Protein AF-A0A227J198-F1 (afdb_monomer_lite)

Structure (mmCIF, N/CA/C/O backbone):
data_AF-A0A227J198-F1
#
_entry.id   AF-A0A227J198-F1
#
loop_
_atom_site.group_PDB
_atom_site.id
_atom_site.type_symbol
_atom_site.label_atom_id
_atom_site.label_alt_id
_atom_site.label_comp_id
_atom_site.label_asym_id
_atom_site.label_entity_id
_atom_site.label_seq_id
_atom_site.pdbx_PDB_ins_code
_atom_site.Cartn_x
_atom_site.Cartn_y
_atom_site.Cartn_z
_atom_site.occupancy
_atom_site.B_iso_or_equiv
_atom_site.auth_seq_id
_atom_site.auth_comp_id
_atom_site.auth_asym_id
_atom_site.auth_atom_id
_atom_site.pdbx_PDB_model_num
ATOM 1 N N . GLN A 1 1 ? -6.937 -5.436 -19.821 1.00 68.38 1 GLN A N 1
ATOM 2 C CA . GLN A 1 1 ? -7.306 -4.593 -18.666 1.00 68.38 1 GLN A CA 1
ATOM 3 C C . GLN A 1 1 ? -6.059 -3.842 -18.244 1.00 68.38 1 GLN A C 1
ATOM 5 O O . GLN A 1 1 ? -5.009 -4.468 -18.184 1.00 68.38 1 GLN A O 1
ATOM 10 N N . GLU A 1 2 ? -6.154 -2.540 -18.003 1.00 75.19 2 GLU A N 1
ATOM 11 C CA . GLU A 1 2 ? -5.028 -1.705 -17.572 1.00 75.19 2 GLU A CA 1
ATOM 12 C C . GLU A 1 2 ? -5.301 -1.196 -16.152 1.00 75.19 2 GLU A C 1
ATOM 14 O O . GLU A 1 2 ? -6.453 -0.937 -15.797 1.00 75.19 2 GLU A O 1
ATOM 19 N N . LEU A 1 3 ? -4.255 -1.100 -15.330 1.00 80.12 3 LEU A N 1
ATOM 20 C CA . LEU A 1 3 ? -4.327 -0.653 -13.940 1.00 80.12 3 LEU A CA 1
ATOM 21 C C . LEU A 1 3 ? -3.450 0.590 -13.780 1.00 80.12 3 LEU A C 1
ATOM 23 O O . LEU A 1 3 ? -2.298 0.600 -14.210 1.00 80.12 3 LEU A O 1
ATOM 27 N N . PHE A 1 4 ? -3.981 1.620 -13.127 1.00 82.25 4 PHE A N 1
ATOM 28 C CA . PHE A 1 4 ? -3.232 2.818 -12.768 1.00 82.25 4 PHE A CA 1
ATOM 29 C C . PHE A 1 4 ? -3.189 2.961 -11.247 1.00 82.25 4 PHE A C 1
ATOM 31 O O . PHE A 1 4 ? -4.227 2.902 -10.588 1.00 82.25 4 PHE A O 1
ATOM 38 N N . MET A 1 5 ? -1.996 3.166 -10.686 1.00 76.62 5 MET A N 1
ATOM 39 C CA . MET A 1 5 ? -1.808 3.413 -9.257 1.00 76.62 5 MET A CA 1
ATOM 40 C C . MET A 1 5 ? -0.840 4.573 -9.023 1.00 76.62 5 MET A C 1
ATOM 42 O O . MET A 1 5 ? 0.174 4.717 -9.705 1.00 76.62 5 MET A O 1
ATOM 46 N N . SER A 1 6 ? -1.141 5.393 -8.019 1.00 75.62 6 SER A N 1
ATOM 47 C CA . SER A 1 6 ? -0.322 6.550 -7.657 1.00 75.62 6 SER A CA 1
ATOM 48 C C . SER A 1 6 ? 0.923 6.136 -6.867 1.00 75.62 6 SER A C 1
ATOM 50 O O . SER A 1 6 ? 0.808 5.596 -5.770 1.00 75.62 6 SER A O 1
ATOM 52 N N . MET A 1 7 ? 2.119 6.486 -7.351 1.00 71.69 7 MET A N 1
ATOM 53 C CA . MET A 1 7 ? 3.388 6.214 -6.642 1.00 71.69 7 MET A CA 1
ATOM 54 C C . MET A 1 7 ? 3.509 6.931 -5.286 1.00 71.69 7 MET A C 1
ATOM 56 O O . MET A 1 7 ? 4.196 6.460 -4.385 1.00 71.69 7 MET A O 1
ATOM 60 N N . HIS A 1 8 ? 2.829 8.066 -5.117 1.00 71.31 8 HIS A N 1
ATOM 61 C CA . HIS A 1 8 ? 2.954 8.920 -3.929 1.00 71.31 8 HIS A CA 1
ATOM 62 C C . HIS A 1 8 ? 2.124 8.444 -2.723 1.00 71.31 8 HIS A C 1
ATOM 64 O O . HIS A 1 8 ? 2.094 9.118 -1.698 1.00 71.31 8 HIS A O 1
ATOM 70 N N . TRP A 1 9 ? 1.443 7.297 -2.823 1.00 65.56 9 TRP A N 1
ATOM 71 C CA . TRP A 1 9 ? 0.562 6.782 -1.765 1.00 65.56 9 TRP A CA 1
ATOM 72 C C . TRP A 1 9 ? 1.292 5.905 -0.722 1.00 65.56 9 TRP A C 1
ATOM 74 O O . TRP A 1 9 ? 0.657 5.354 0.170 1.00 65.56 9 TRP A O 1
ATOM 84 N N . ALA A 1 10 ? 2.630 5.855 -0.761 1.00 60.97 10 ALA A N 1
ATOM 85 C CA . ALA A 1 10 ? 3.499 5.114 0.166 1.00 60.97 10 ALA A CA 1
ATOM 86 C C . ALA A 1 10 ? 4.016 5.968 1.351 1.00 60.97 10 ALA A C 1
ATOM 88 O O . ALA A 1 10 ? 5.189 5.912 1.719 1.00 60.97 10 ALA A O 1
ATOM 89 N N . GLY A 1 11 ? 3.172 6.839 1.911 1.00 66.69 11 GLY A N 1
ATOM 90 C CA . GLY A 1 11 ? 3.544 7.683 3.054 1.00 66.69 11 GLY A CA 1
ATOM 91 C C . GLY A 1 11 ? 3.579 6.917 4.384 1.00 66.69 11 GLY A C 1
ATOM 92 O O . GLY A 1 11 ? 3.153 5.768 4.464 1.00 66.69 11 GLY A O 1
ATOM 93 N N . ARG A 1 12 ? 3.985 7.596 5.470 1.00 69.50 12 ARG A N 1
ATOM 94 C CA . ARG A 1 12 ? 4.064 7.064 6.856 1.00 69.50 12 ARG A CA 1
ATOM 95 C C . ARG A 1 12 ? 2.834 6.258 7.315 1.00 69.50 12 ARG A C 1
ATOM 97 O O . ARG A 1 12 ? 2.953 5.434 8.212 1.00 69.50 12 ARG A O 1
ATOM 104 N N . TYR A 1 13 ? 1.666 6.518 6.736 1.00 71.06 13 TYR A N 1
ATOM 105 C CA . TYR A 1 13 ? 0.385 5.967 7.173 1.00 71.06 13 TYR A CA 1
ATOM 106 C C . TYR A 1 13 ? -0.233 4.938 6.215 1.00 71.06 13 TYR A C 1
ATOM 108 O O . TYR A 1 13 ? -1.290 4.398 6.533 1.00 71.06 13 TYR A O 1
ATOM 116 N N . GLY A 1 14 ? 0.400 4.680 5.063 1.00 64.06 14 GLY A N 1
ATOM 117 C CA . GLY A 1 14 ? -0.070 3.722 4.051 1.00 64.06 14 GLY A CA 1
ATOM 118 C C . GLY A 1 14 ? 0.374 2.272 4.291 1.00 64.06 14 GLY A C 1
ATOM 119 O O . GLY A 1 14 ? -0.076 1.370 3.583 1.00 64.06 14 GLY A O 1
ATOM 120 N N . GLY A 1 15 ? 1.249 2.036 5.276 1.00 70.69 15 GLY A N 1
ATOM 121 C CA . GLY A 1 15 ? 1.837 0.719 5.537 1.00 70.69 15 GLY A CA 1
ATOM 122 C C . GLY A 1 15 ? 2.559 0.167 4.303 1.00 70.69 15 GLY A C 1
ATOM 123 O O . GLY A 1 15 ? 3.290 0.893 3.634 1.00 70.69 15 GLY A O 1
ATOM 124 N N . GLU A 1 16 ? 2.287 -1.096 3.971 1.00 66.88 16 GLU A N 1
ATOM 125 C CA . GLU A 1 16 ? 2.822 -1.800 2.792 1.00 66.88 16 GLU A CA 1
ATOM 126 C C . GLU A 1 16 ? 2.111 -1.432 1.470 1.00 66.88 16 GLU A C 1
ATOM 128 O O . GLU A 1 16 ? 2.395 -2.014 0.425 1.00 66.88 16 GLU A O 1
ATOM 133 N N . SER A 1 17 ? 1.186 -0.460 1.471 1.00 66.19 17 SER A N 1
ATOM 134 C CA . SER A 1 17 ? 0.414 -0.045 0.281 1.00 66.19 17 SER A CA 1
ATOM 135 C C . SER A 1 17 ? 1.240 0.842 -0.664 1.00 66.19 17 SER A C 1
ATOM 137 O O . SER A 1 17 ? 0.886 1.981 -0.970 1.00 66.19 17 SER A O 1
ATOM 139 N N . SER A 1 18 ? 2.386 0.327 -1.098 1.00 69.69 18 SER A N 1
ATOM 140 C CA . SER A 1 18 ? 3.424 1.035 -1.836 1.00 69.69 18 SER A CA 1
ATOM 141 C C . SER A 1 18 ? 3.551 0.474 -3.249 1.00 69.69 18 SER A C 1
ATOM 143 O O . SER A 1 18 ? 4.026 -0.641 -3.444 1.00 69.69 18 SER A O 1
ATOM 145 N N . VAL A 1 19 ? 3.190 1.269 -4.263 1.00 73.00 19 VAL A N 1
ATOM 146 C CA . VAL A 1 19 ? 3.405 0.892 -5.677 1.00 73.00 19 VAL A CA 1
ATOM 147 C C . VAL A 1 19 ? 4.890 0.639 -5.951 1.00 73.00 19 VAL A C 1
ATOM 149 O O . VAL A 1 19 ? 5.242 -0.268 -6.696 1.00 73.00 19 VAL A O 1
ATOM 152 N N . ASN A 1 20 ? 5.779 1.376 -5.282 1.00 68.88 20 ASN A N 1
ATOM 153 C CA . ASN A 1 20 ? 7.224 1.203 -5.423 1.00 68.88 20 ASN A CA 1
ATOM 154 C C . ASN A 1 20 ? 7.721 -0.177 -4.960 1.00 68.88 20 ASN A C 1
ATOM 156 O O . ASN A 1 20 ? 8.813 -0.567 -5.357 1.00 68.88 20 ASN A O 1
ATOM 160 N N . ALA A 1 21 ? 6.949 -0.921 -4.157 1.00 66.25 21 ALA A N 1
ATOM 161 C CA . ALA A 1 21 ? 7.313 -2.277 -3.748 1.00 66.25 21 ALA A CA 1
ATOM 162 C C . ALA A 1 21 ? 7.201 -3.302 -4.892 1.00 66.25 21 ALA A C 1
ATOM 164 O O . ALA A 1 21 ? 7.866 -4.333 -4.849 1.00 66.25 21 ALA A O 1
ATOM 165 N N . ILE A 1 22 ? 6.373 -3.027 -5.907 1.00 69.94 22 ILE A N 1
ATOM 166 C CA . ILE A 1 22 ? 6.067 -3.973 -6.994 1.00 69.94 22 ILE A CA 1
ATOM 167 C C . ILE A 1 22 ? 6.581 -3.525 -8.368 1.00 69.94 22 ILE A C 1
ATOM 169 O O . ILE A 1 22 ? 6.523 -4.294 -9.326 1.00 69.94 22 ILE A O 1
ATOM 173 N N . VAL A 1 23 ? 7.067 -2.287 -8.498 1.00 74.88 23 VAL A N 1
ATOM 174 C CA . VAL A 1 23 ? 7.585 -1.769 -9.771 1.00 74.88 23 VAL A CA 1
ATOM 175 C C . VAL A 1 23 ? 9.002 -2.281 -10.021 1.00 74.88 23 VAL A C 1
ATOM 177 O O . VAL A 1 23 ? 9.858 -2.256 -9.137 1.00 74.88 23 VAL A O 1
ATOM 180 N N . ASN A 1 24 ? 9.257 -2.727 -11.253 1.00 72.50 24 ASN A N 1
ATOM 181 C CA . ASN A 1 24 ? 10.558 -3.245 -11.653 1.00 72.50 24 ASN A CA 1
ATOM 182 C C . ASN A 1 24 ? 11.649 -2.165 -11.524 1.00 72.50 24 ASN A C 1
ATOM 184 O O . ASN A 1 24 ? 11.516 -1.055 -12.042 1.00 72.50 24 ASN A O 1
ATOM 188 N N . SER A 1 25 ? 12.758 -2.512 -10.869 1.00 72.19 25 SER A N 1
ATOM 189 C CA . SER A 1 25 ? 13.922 -1.637 -10.704 1.00 72.19 25 SER A CA 1
ATOM 190 C C . SER A 1 25 ? 14.855 -1.617 -11.921 1.00 72.19 25 SER A C 1
ATOM 192 O O . SER A 1 25 ? 15.883 -0.936 -11.880 1.00 72.19 25 SER A O 1
ATOM 194 N N . ALA A 1 26 ? 14.514 -2.336 -12.998 1.00 78.38 26 ALA A N 1
ATOM 195 C CA . ALA A 1 26 ? 15.248 -2.321 -14.256 1.00 78.38 26 ALA A CA 1
ATOM 196 C C . ALA A 1 26 ? 15.420 -0.886 -14.767 1.00 78.38 26 ALA A C 1
ATOM 198 O O . ALA A 1 26 ? 14.464 -0.110 -14.857 1.00 78.38 26 ALA A O 1
ATOM 199 N N . LYS A 1 27 ? 16.668 -0.545 -15.088 1.00 79.38 27 LYS A N 1
ATOM 200 C CA . LYS A 1 27 ? 17.061 0.770 -15.587 1.00 79.38 27 LYS A CA 1
ATOM 201 C C . LYS A 1 27 ? 17.395 0.670 -17.062 1.00 79.38 27 LYS A C 1
ATOM 203 O O . LYS A 1 27 ? 18.017 -0.301 -17.488 1.00 79.38 27 LYS A O 1
ATOM 208 N N . ASP A 1 28 ? 17.016 1.690 -17.815 1.00 80.38 28 ASP A N 1
ATOM 209 C CA . ASP A 1 28 ? 17.501 1.866 -19.178 1.00 80.38 28 ASP A CA 1
ATOM 210 C C . ASP A 1 28 ? 19.039 1.995 -19.161 1.00 80.38 28 ASP A C 1
ATOM 212 O O . ASP A 1 28 ? 19.555 2.872 -18.462 1.00 80.38 28 ASP A O 1
ATOM 216 N N . PRO A 1 29 ? 19.791 1.150 -19.891 1.00 79.94 29 PRO A N 1
ATOM 217 C CA . PRO A 1 29 ? 21.252 1.196 -19.903 1.00 79.94 29 PRO A CA 1
ATOM 218 C C . PRO A 1 29 ? 21.826 2.487 -20.502 1.00 79.94 29 PRO A C 1
ATOM 220 O O . PRO A 1 29 ? 22.999 2.773 -20.274 1.00 79.94 29 PRO A O 1
ATOM 223 N N . ILE A 1 30 ? 21.033 3.265 -21.249 1.00 85.00 30 ILE A N 1
ATOM 224 C CA . ILE A 1 30 ? 21.486 4.526 -21.851 1.00 85.00 30 ILE A CA 1
ATOM 225 C C . ILE A 1 30 ? 21.235 5.705 -20.903 1.00 85.00 30 ILE A C 1
ATOM 227 O O . ILE A 1 30 ? 22.157 6.459 -20.600 1.00 85.00 30 ILE A O 1
ATOM 231 N N . SER A 1 31 ? 20.003 5.881 -20.417 1.00 85.69 31 SER A N 1
ATOM 232 C CA . SER A 1 31 ? 19.636 7.036 -19.580 1.00 85.69 31 SER A CA 1
ATOM 233 C C . SER A 1 31 ? 19.714 6.792 -18.069 1.00 85.69 31 SER A C 1
ATOM 235 O O . SER A 1 31 ? 19.650 7.744 -17.291 1.00 85.69 31 SER A O 1
ATOM 237 N N . GLY A 1 32 ? 19.793 5.534 -17.628 1.00 81.69 32 GLY A N 1
ATOM 238 C CA . GLY A 1 32 ? 19.729 5.141 -16.218 1.00 81.69 32 GLY A CA 1
ATOM 239 C C . GLY A 1 32 ? 18.341 5.288 -15.582 1.00 81.69 32 GLY A C 1
ATOM 240 O O . GLY A 1 32 ? 18.193 5.032 -14.382 1.00 81.69 32 GLY A O 1
ATOM 241 N N . GLN A 1 33 ? 17.326 5.698 -16.349 1.00 80.69 33 GLN A N 1
ATOM 242 C CA . GLN A 1 33 ? 15.978 5.902 -15.830 1.00 80.69 33 GLN A CA 1
ATOM 243 C C . GLN A 1 33 ? 15.303 4.561 -15.509 1.00 80.69 33 GLN A C 1
ATOM 245 O O . GLN A 1 33 ? 15.409 3.622 -16.303 1.00 80.69 33 GLN A O 1
ATOM 250 N N . PRO A 1 34 ? 14.593 4.444 -14.375 1.00 74.75 34 PRO A N 1
ATOM 251 C CA . PRO A 1 34 ? 13.873 3.222 -14.031 1.00 74.75 34 PRO A CA 1
ATOM 252 C C . PRO A 1 34 ? 12.614 3.036 -14.884 1.00 74.75 34 PRO A C 1
ATOM 254 O O . PRO A 1 34 ? 11.977 4.007 -15.303 1.00 74.75 34 PRO A O 1
ATOM 257 N N . ALA A 1 35 ? 12.203 1.784 -15.074 1.00 75.19 35 ALA A N 1
ATOM 258 C CA . ALA A 1 35 ? 11.004 1.401 -15.819 1.00 75.19 35 ALA A CA 1
ATOM 259 C C . ALA A 1 35 ? 9.685 1.671 -15.050 1.00 75.19 35 ALA A C 1
ATOM 261 O O . ALA A 1 35 ? 8.853 0.785 -14.875 1.00 75.19 35 ALA A O 1
ATOM 262 N N . PHE A 1 36 ? 9.460 2.909 -14.596 1.00 69.81 36 PHE A N 1
ATOM 263 C CA . PHE A 1 36 ? 8.324 3.255 -13.727 1.00 69.81 36 PHE A CA 1
ATOM 264 C C . PHE A 1 36 ? 6.954 3.309 -14.420 1.00 69.81 36 PHE A C 1
ATOM 266 O O . PHE A 1 36 ? 5.926 3.271 -13.751 1.00 69.81 36 PHE A O 1
ATOM 273 N N . LYS A 1 37 ? 6.913 3.446 -15.750 1.00 79.31 37 LYS A N 1
ATOM 274 C CA . LYS A 1 37 ? 5.662 3.724 -16.481 1.00 79.31 37 LYS A CA 1
ATOM 275 C C . LYS A 1 37 ? 4.813 2.484 -16.755 1.00 79.31 37 LYS A C 1
AT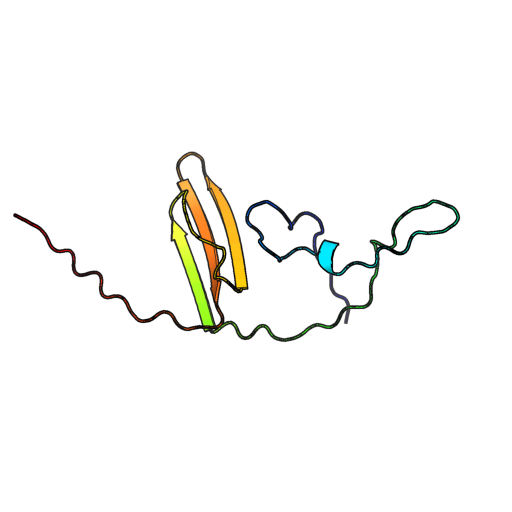OM 277 O O . LYS A 1 37 ? 3.624 2.620 -17.019 1.00 79.31 37 LYS A O 1
ATOM 282 N N . SER A 1 38 ? 5.410 1.297 -16.709 1.00 77.94 38 SER A N 1
ATOM 283 C CA . SER A 1 38 ? 4.714 0.041 -16.974 1.00 77.94 38 SER A CA 1
ATOM 284 C C . SER A 1 38 ? 5.445 -1.114 -16.307 1.00 77.94 38 SER A C 1
ATOM 286 O O . SER A 1 38 ? 6.658 -1.255 -16.448 1.00 77.94 38 SER A O 1
ATOM 288 N N . SER A 1 39 ? 4.707 -1.967 -15.613 1.00 81.56 39 SER A N 1
ATOM 289 C CA . SER A 1 39 ? 5.200 -3.238 -15.087 1.00 81.56 39 SER A CA 1
ATOM 290 C C . SER A 1 39 ? 4.079 -4.263 -15.186 1.00 81.56 39 SER A C 1
ATOM 292 O O . SER A 1 39 ? 2.905 -3.909 -15.062 1.00 81.56 39 SER A O 1
ATOM 294 N N . TYR A 1 40 ? 4.433 -5.523 -15.434 1.00 85.12 40 TYR A N 1
ATOM 295 C CA . TYR A 1 40 ? 3.470 -6.613 -15.330 1.00 85.12 40 TYR A CA 1
ATOM 296 C C . TYR A 1 40 ? 3.087 -6.788 -13.863 1.00 85.12 40 TYR A C 1
ATOM 298 O O . TYR A 1 40 ? 3.958 -6.852 -12.998 1.00 85.12 40 TYR A O 1
ATOM 306 N N . VAL A 1 41 ? 1.786 -6.847 -13.599 1.00 83.38 41 VAL A N 1
ATOM 307 C CA . VAL A 1 41 ? 1.226 -7.021 -12.260 1.00 83.38 41 VAL A CA 1
ATOM 308 C C . VAL A 1 41 ? 0.119 -8.063 -12.307 1.00 83.38 41 VAL A C 1
ATOM 310 O O . VAL A 1 41 ? -0.584 -8.191 -13.311 1.00 83.38 41 VAL A O 1
ATOM 313 N N . GLU A 1 42 ? -0.039 -8.792 -11.211 1.00 86.62 42 GLU A N 1
ATOM 314 C CA . GLU A 1 42 ? -1.174 -9.676 -10.981 1.00 86.62 42 GLU A CA 1
ATOM 315 C C . GLU A 1 42 ? -2.130 -8.999 -9.995 1.00 86.62 42 GLU A C 1
ATOM 317 O O . GLU A 1 42 ? -1.695 -8.389 -9.017 1.00 86.62 42 GLU A O 1
ATOM 322 N N . VAL A 1 43 ? -3.432 -9.082 -10.263 1.00 86.50 43 VAL A N 1
ATOM 323 C CA . VAL A 1 43 ? -4.473 -8.544 -9.383 1.00 86.50 43 VAL A CA 1
ATOM 324 C C . VAL A 1 43 ? -5.219 -9.714 -8.765 1.00 86.50 43 VAL A C 1
ATOM 326 O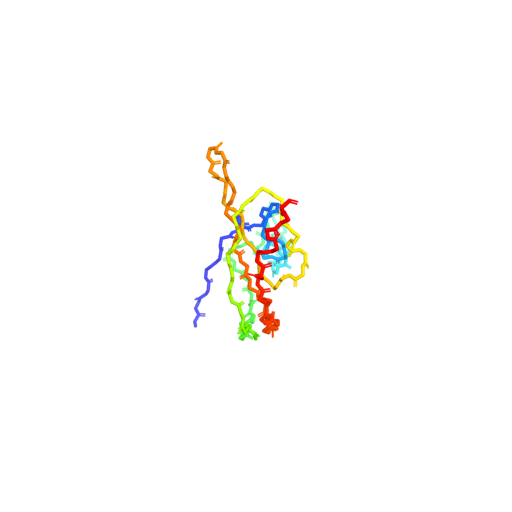 O . VAL A 1 43 ? -5.714 -10.580 -9.484 1.00 86.50 43 VAL A O 1
ATOM 329 N N . GLN A 1 44 ? -5.308 -9.720 -7.439 1.00 88.38 44 GLN A N 1
ATOM 330 C CA . GLN A 1 44 ? -6.033 -10.726 -6.670 1.00 88.38 44 GLN A CA 1
ATOM 331 C C . GLN A 1 44 ? -7.002 -10.046 -5.704 1.00 88.38 44 GLN A C 1
ATOM 333 O O . GLN A 1 44 ? -6.746 -8.937 -5.224 1.00 88.38 44 GLN A O 1
ATOM 338 N N . ASP A 1 45 ? -8.100 -10.730 -5.391 1.00 88.06 45 ASP A N 1
ATOM 339 C CA . ASP A 1 45 ? -9.066 -10.247 -4.412 1.00 88.06 45 ASP A CA 1
ATOM 340 C C . ASP A 1 45 ? -8.453 -10.237 -3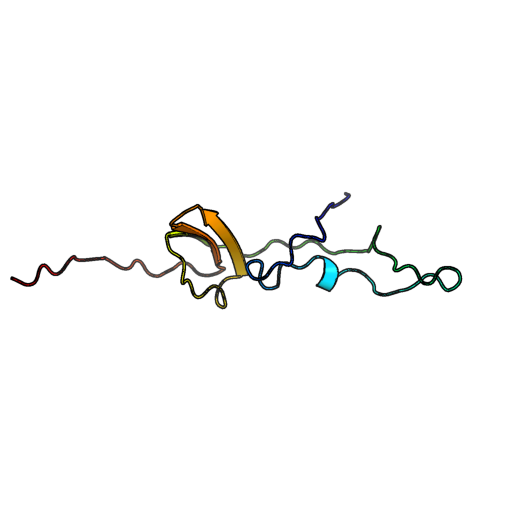.006 1.00 88.06 45 ASP A C 1
ATOM 342 O O . ASP A 1 45 ? -7.998 -11.259 -2.486 1.00 88.06 45 ASP A O 1
ATOM 346 N N . ALA A 1 46 ? -8.494 -9.082 -2.342 1.00 85.31 46 ALA A N 1
ATOM 347 C CA . ALA A 1 46 ? -8.155 -8.995 -0.930 1.00 85.31 46 ALA A CA 1
ATOM 348 C C . ALA A 1 46 ? -9.316 -9.551 -0.089 1.00 85.31 46 ALA A C 1
ATOM 350 O O . ALA A 1 46 ? -10.446 -9.071 -0.186 1.00 85.31 46 ALA A O 1
ATOM 351 N N . ALA A 1 47 ? -9.040 -10.523 0.788 1.00 90.44 47 ALA A N 1
ATOM 352 C CA . ALA A 1 47 ? -10.036 -11.187 1.641 1.00 90.44 47 ALA A CA 1
ATOM 353 C C . ALA A 1 47 ? -10.539 -10.308 2.809 1.00 90.44 47 ALA A C 1
ATOM 355 O O . ALA A 1 47 ? -10.617 -10.754 3.957 1.00 90.44 47 ALA A O 1
ATOM 356 N N . VAL A 1 48 ? -10.864 -9.043 2.540 1.00 91.56 48 VAL A N 1
ATOM 357 C CA . VAL A 1 48 ? -11.305 -8.072 3.540 1.00 91.56 48 VAL A CA 1
ATOM 358 C C . VAL A 1 48 ? -12.675 -8.461 4.086 1.00 91.56 48 VAL A C 1
ATOM 360 O O . VAL A 1 48 ? -13.642 -8.639 3.351 1.00 91.56 48 VAL A O 1
ATOM 363 N N . LYS A 1 49 ? -12.778 -8.552 5.414 1.00 91.69 49 LYS A N 1
ATOM 364 C CA . LYS A 1 49 ? -14.033 -8.851 6.124 1.00 91.69 49 LYS A CA 1
ATOM 365 C C . LYS A 1 49 ? -14.522 -7.697 6.976 1.00 91.69 49 LYS A C 1
ATOM 367 O O . LYS A 1 49 ? -15.635 -7.756 7.501 1.00 91.69 49 LYS A O 1
ATOM 372 N N . THR A 1 50 ? -13.694 -6.684 7.201 1.00 90.56 50 THR A N 1
ATOM 373 C CA . THR A 1 50 ? -14.046 -5.535 8.030 1.00 90.56 50 THR A CA 1
ATOM 374 C C . THR A 1 50 ? -13.362 -4.281 7.531 1.00 90.56 50 THR A C 1
ATOM 376 O O . THR A 1 50 ? -12.161 -4.287 7.279 1.00 90.56 50 THR A O 1
ATOM 379 N N . TYR A 1 51 ? -14.149 -3.211 7.479 1.00 91.56 51 TYR A N 1
ATOM 380 C CA . TYR A 1 51 ? -13.702 -1.840 7.301 1.00 91.56 51 TYR A CA 1
ATOM 381 C C . TYR A 1 51 ? -14.032 -1.063 8.568 1.00 91.56 51 TYR A C 1
ATOM 383 O O . TYR A 1 51 ? -15.091 -1.268 9.166 1.00 91.56 51 TYR A O 1
ATOM 391 N N . GLY A 1 52 ? -13.126 -0.191 8.986 1.00 90.75 52 GLY A N 1
ATOM 392 C CA . GLY A 1 52 ? -13.297 0.591 10.197 1.00 90.75 52 GLY A CA 1
ATOM 393 C C . GLY A 1 52 ? -12.725 1.991 10.077 1.00 90.75 52 GLY A C 1
ATOM 394 O O . GLY A 1 52 ? -11.923 2.299 9.191 1.00 90.75 52 GLY A O 1
ATOM 395 N N . MET A 1 53 ? -13.170 2.833 11.005 1.00 91.38 53 MET A N 1
ATOM 396 C CA . MET A 1 53 ? -12.682 4.187 11.184 1.00 91.38 53 MET A CA 1
ATOM 397 C C . MET A 1 53 ? -12.353 4.406 12.657 1.00 91.38 53 MET A C 1
ATOM 399 O O . MET A 1 53 ? -13.116 3.998 13.533 1.00 91.38 53 MET A O 1
ATOM 403 N N . PHE A 1 54 ? -11.227 5.054 12.922 1.00 90.06 54 PHE A N 1
ATOM 404 C CA . PHE A 1 54 ? -10.836 5.495 14.252 1.00 90.06 54 PHE A CA 1
ATOM 405 C C . PHE A 1 54 ? -10.548 6.993 14.227 1.00 90.06 54 PHE A C 1
ATOM 407 O O . PHE A 1 54 ? -9.918 7.502 13.302 1.00 90.06 54 PHE A O 1
ATOM 414 N N . ILE A 1 55 ? -11.028 7.695 15.247 1.00 91.88 55 ILE A N 1
ATOM 415 C CA . ILE A 1 55 ? -10.864 9.136 15.389 1.00 91.88 55 ILE A CA 1
ATOM 416 C C . ILE A 1 55 ? -9.859 9.381 16.515 1.00 91.88 55 ILE A C 1
ATOM 418 O O . ILE A 1 55 ? -10.118 9.045 17.667 1.00 91.88 55 ILE A O 1
ATOM 422 N N . GLY A 1 56 ? -8.710 9.956 16.176 1.00 89.88 56 GLY A N 1
ATOM 423 C CA . GLY A 1 56 ? -7.611 10.223 17.095 1.00 89.88 56 GLY A CA 1
ATOM 424 C C . GLY A 1 56 ? -6.259 10.258 16.384 1.00 89.88 56 GLY A C 1
ATOM 425 O O . GLY A 1 56 ? -6.131 9.891 15.217 1.00 89.88 56 GLY A O 1
ATOM 426 N N . THR A 1 57 ? -5.226 10.711 17.088 1.00 84.19 57 THR A N 1
ATOM 427 C CA . THR A 1 57 ? -3.870 10.853 16.532 1.00 84.19 57 THR A CA 1
ATOM 428 C C . THR A 1 57 ? -3.004 9.608 16.731 1.00 84.19 57 THR A C 1
ATOM 430 O O . THR A 1 57 ? -2.092 9.375 15.944 1.00 84.19 57 THR A O 1
ATOM 433 N N . GLN A 1 58 ? -3.305 8.778 17.735 1.00 83.50 58 GLN A N 1
ATOM 434 C CA . GLN A 1 58 ? -2.578 7.541 18.035 1.00 83.50 58 GLN A CA 1
ATOM 435 C C . GLN A 1 58 ? -3.448 6.322 17.722 1.00 83.50 58 GLN A C 1
ATOM 437 O O . GLN A 1 58 ? -4.461 6.091 18.377 1.00 83.50 58 GLN A O 1
ATOM 442 N N . PHE A 1 59 ? -3.041 5.544 16.722 1.00 84.94 59 PHE A N 1
ATOM 443 C CA . PHE A 1 59 ? -3.705 4.313 16.303 1.00 84.94 59 PHE A CA 1
ATOM 444 C C . PHE A 1 59 ? -2.650 3.299 15.855 1.00 84.94 59 PHE A C 1
ATOM 446 O O . PHE A 1 59 ? -1.805 3.609 15.013 1.00 84.94 59 PHE A O 1
ATOM 453 N N . ASP A 1 60 ? -2.689 2.091 16.416 1.00 84.69 60 ASP A N 1
ATOM 454 C CA . ASP A 1 60 ? -1.811 0.996 15.998 1.00 84.69 60 ASP A CA 1
ATOM 455 C C . ASP A 1 60 ? -2.335 0.387 14.690 1.00 84.69 60 ASP A C 1
ATOM 457 O O . ASP A 1 60 ? -3.203 -0.486 14.690 1.00 84.69 60 ASP A O 1
ATOM 461 N N . SER A 1 61 ? -1.816 0.883 13.567 1.00 81.19 61 SER A N 1
ATOM 462 C CA . SER A 1 61 ? -2.197 0.451 12.219 1.00 81.19 61 SER A CA 1
ATOM 463 C C . SER A 1 61 ? -1.491 -0.827 11.749 1.00 81.19 61 SER A C 1
ATOM 465 O O . SER A 1 61 ? -1.901 -1.403 10.745 1.00 81.19 61 SER A O 1
ATOM 467 N N . SER A 1 62 ? -0.486 -1.320 12.485 1.00 78.50 62 SER A N 1
ATOM 468 C CA . SER A 1 62 ? 0.403 -2.415 12.050 1.00 78.50 62 SER A CA 1
ATOM 469 C C . SER A 1 62 ? -0.296 -3.762 11.823 1.00 78.50 62 SER A C 1
ATOM 471 O O . SER A 1 62 ? 0.248 -4.652 11.177 1.00 78.50 62 SER A O 1
ATOM 473 N N . LYS A 1 63 ? -1.506 -3.928 12.366 1.00 81.19 63 LYS A N 1
ATOM 474 C CA . LYS A 1 63 ? -2.268 -5.187 12.352 1.00 81.19 63 LYS A CA 1
ATOM 475 C C . LYS A 1 63 ? -3.283 -5.274 11.214 1.00 81.19 63 LYS A C 1
ATOM 477 O O . LYS A 1 63 ? -3.969 -6.286 11.096 1.00 81.19 63 LYS A O 1
ATOM 482 N N . PHE A 1 64 ? -3.424 -4.217 10.421 1.00 86.00 64 PHE A N 1
ATOM 483 C CA . PHE A 1 64 ? -4.451 -4.112 9.392 1.00 86.00 64 PHE A CA 1
ATOM 484 C C . PHE A 1 64 ? -3.859 -4.350 8.004 1.00 86.00 64 PHE A C 1
ATOM 486 O O . PHE A 1 64 ? -2.731 -3.961 7.726 1.00 86.00 64 PHE A O 1
ATOM 493 N N . LEU A 1 65 ? -4.647 -4.965 7.119 1.00 86.44 65 LEU A N 1
ATOM 494 C CA . LEU A 1 65 ? -4.258 -5.186 5.721 1.00 86.44 65 LEU A CA 1
ATOM 495 C C . LEU A 1 65 ? -4.085 -3.872 4.957 1.00 86.44 65 LEU A C 1
ATOM 497 O O . LEU A 1 65 ? -3.328 -3.791 3.998 1.00 86.44 65 LEU A O 1
ATOM 501 N N . TYR A 1 66 ? -4.842 -2.860 5.366 1.00 86.81 66 TYR A N 1
ATOM 502 C CA . TYR A 1 66 ? -4.813 -1.523 4.805 1.00 86.81 66 TYR A CA 1
ATOM 503 C C . TYR A 1 66 ? -5.009 -0.521 5.933 1.00 86.81 66 TYR A C 1
ATOM 505 O O . TYR A 1 66 ? -5.853 -0.730 6.811 1.00 86.81 66 TYR A O 1
ATOM 513 N N . SER A 1 67 ? -4.279 0.587 5.863 1.00 87.56 67 SER A N 1
ATOM 514 C CA . SER A 1 67 ? -4.498 1.755 6.701 1.00 87.56 67 SER A CA 1
ATOM 515 C C . SER A 1 67 ? -4.262 3.037 5.915 1.00 87.56 67 SER A C 1
ATOM 517 O O . SER A 1 67 ? -3.424 3.085 5.019 1.00 87.56 67 SER A O 1
ATOM 519 N N . ALA A 1 68 ? -4.978 4.092 6.283 1.00 86.62 68 ALA A N 1
ATOM 520 C CA . ALA A 1 68 ? -4.709 5.445 5.829 1.00 86.62 68 ALA A CA 1
ATOM 521 C C . ALA A 1 68 ? -5.034 6.438 6.941 1.00 86.62 68 ALA A C 1
ATOM 523 O O . ALA A 1 68 ? -6.027 6.279 7.654 1.00 86.62 68 ALA A O 1
ATOM 524 N N . PHE A 1 69 ? -4.220 7.482 7.055 1.00 87.50 69 PHE A N 1
ATOM 525 C CA . PHE A 1 69 ? -4.426 8.567 8.005 1.00 87.50 69 PHE A CA 1
ATOM 526 C C . PHE A 1 69 ? -4.677 9.877 7.272 1.00 87.50 69 PHE A C 1
ATOM 528 O O . PHE A 1 69 ? -3.947 10.233 6.347 1.00 87.50 69 PHE A O 1
ATOM 535 N N . GLN A 1 70 ? -5.684 10.605 7.730 1.00 87.81 70 GLN A N 1
ATOM 536 C CA . GLN A 1 70 ? -5.976 11.969 7.325 1.00 87.81 70 GLN A CA 1
ATOM 537 C C . GLN A 1 70 ? -5.837 12.865 8.554 1.00 87.81 70 GLN A C 1
ATOM 539 O O . GLN A 1 70 ? -6.510 12.645 9.562 1.00 87.81 70 GLN A O 1
ATOM 544 N N . ALA A 1 71 ? -4.948 13.850 8.467 1.00 86.94 71 ALA A N 1
ATOM 545 C CA . ALA A 1 71 ? -4.782 14.857 9.504 1.00 86.94 71 ALA A CA 1
ATOM 546 C C . ALA A 1 71 ? -5.766 16.010 9.273 1.00 86.94 71 ALA A C 1
ATOM 548 O O . ALA A 1 71 ? -5.845 16.540 8.169 1.00 86.94 71 ALA A O 1
ATOM 549 N N . GLU A 1 72 ? -6.464 16.404 10.330 1.00 84.88 72 GLU A N 1
ATOM 550 C CA . GLU A 1 72 ? -7.258 17.626 10.438 1.00 84.88 72 GLU A CA 1
ATOM 551 C C . GLU A 1 72 ? -6.632 18.527 11.510 1.00 84.88 72 GLU A C 1
ATOM 553 O O . GLU A 1 72 ? -5.816 18.075 12.316 1.00 84.88 72 GLU A O 1
ATOM 558 N N . SER A 1 73 ? -7.021 19.803 11.549 1.00 83.06 73 SER A N 1
ATOM 559 C CA . SER A 1 73 ? -6.403 20.834 12.402 1.00 83.06 73 SER A CA 1
ATOM 560 C C . SER A 1 73 ? -6.173 20.417 13.862 1.00 83.06 73 SER A C 1
ATOM 562 O O . SER A 1 73 ? -5.126 20.732 14.415 1.00 83.06 73 SER A O 1
ATOM 564 N N . ASN A 1 74 ? -7.107 19.674 14.466 1.00 84.44 74 ASN A N 1
ATOM 565 C CA . ASN A 1 74 ? -7.024 19.207 15.857 1.00 84.44 74 ASN A CA 1
ATOM 566 C C . ASN A 1 74 ? -7.340 17.710 16.025 1.00 84.44 74 ASN A C 1
ATOM 568 O O . ASN A 1 74 ? -7.571 17.242 17.140 1.00 84.44 74 ASN A O 1
ATOM 572 N N . LEU A 1 75 ? -7.426 16.956 14.929 1.00 87.00 75 LEU A N 1
ATOM 573 C CA . LEU A 1 75 ? -7.922 15.584 14.958 1.00 87.00 75 LEU A CA 1
ATOM 574 C C . LEU A 1 75 ? -7.270 14.747 13.867 1.00 87.00 75 LEU A C 1
ATOM 576 O O . LEU A 1 75 ? -6.827 15.252 12.844 1.00 87.00 75 LEU A O 1
ATOM 580 N N . GLY A 1 76 ? -7.234 13.443 14.084 1.00 90.50 76 GLY A N 1
ATOM 581 C CA . GLY A 1 76 ? -6.802 12.486 13.085 1.00 90.50 76 GLY A CA 1
ATOM 582 C C . GLY A 1 76 ? -7.933 11.533 12.737 1.00 90.5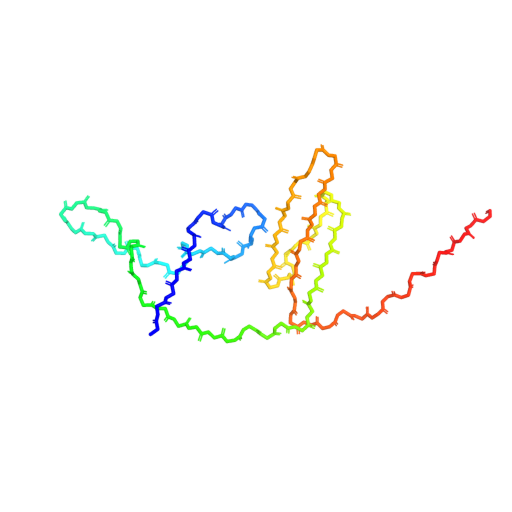0 76 GLY A C 1
ATOM 583 O O . GLY A 1 76 ? -8.668 11.107 13.627 1.00 90.50 76 GLY A O 1
ATOM 584 N N . ILE A 1 77 ? -8.075 11.188 11.462 1.00 91.44 77 ILE A N 1
ATOM 585 C CA . ILE A 1 77 ? -9.006 10.153 11.012 1.00 91.44 77 ILE A CA 1
ATOM 586 C C . ILE A 1 77 ? -8.193 9.016 10.414 1.00 91.44 77 ILE A C 1
ATOM 588 O O . ILE A 1 77 ? -7.533 9.171 9.387 1.00 91.44 77 ILE A O 1
ATOM 592 N N . TRP A 1 78 ? -8.277 7.856 11.048 1.00 90.00 78 TRP A N 1
ATOM 593 C CA . TRP A 1 78 ? -7.715 6.609 10.557 1.00 90.00 78 TRP A CA 1
ATOM 594 C C . TRP A 1 78 ? -8.798 5.793 9.869 1.00 90.00 78 TRP A C 1
ATOM 596 O O . TRP A 1 78 ? -9.863 5.564 10.438 1.00 90.00 78 TRP A O 1
ATOM 606 N N . ARG A 1 79 ? -8.510 5.321 8.659 1.00 91.38 79 ARG A N 1
ATOM 607 C CA . ARG A 1 79 ? -9.305 4.328 7.927 1.00 91.38 79 ARG A CA 1
ATOM 608 C C . ARG A 1 79 ? -8.499 3.045 7.862 1.00 91.38 79 ARG A C 1
ATOM 610 O O . ARG A 1 79 ? -7.296 3.115 7.627 1.00 91.38 79 ARG A O 1
ATOM 617 N N . PHE A 1 80 ? -9.132 1.897 8.067 1.00 89.75 80 PHE A N 1
ATOM 618 C CA . PHE A 1 80 ? -8.427 0.618 8.040 1.00 89.75 80 PHE A CA 1
ATOM 619 C C . PHE A 1 80 ? -9.303 -0.533 7.551 1.00 89.75 80 PHE A C 1
ATOM 621 O O . PHE A 1 80 ? -10.533 -0.474 7.632 1.00 89.75 80 PHE A O 1
ATOM 628 N N . ALA A 1 81 ? -8.656 -1.594 7.067 1.00 90.81 81 ALA A N 1
ATOM 629 C CA . ALA A 1 81 ? -9.311 -2.829 6.648 1.00 90.81 81 ALA A CA 1
ATOM 630 C C . ALA A 1 81 ? -8.607 -4.076 7.207 1.00 90.81 81 ALA A C 1
ATOM 632 O O . ALA A 1 81 ? -7.387 -4.099 7.351 1.00 90.81 81 ALA A O 1
ATOM 633 N N . HIS A 1 82 ? -9.371 -5.125 7.515 1.00 90.56 82 HIS A N 1
ATOM 634 C CA . HIS A 1 82 ? -8.857 -6.379 8.081 1.00 90.56 82 HIS A CA 1
ATOM 635 C C . HIS A 1 82 ? -9.535 -7.599 7.436 1.00 90.56 82 HIS A C 1
ATOM 637 O O . HIS A 1 82 ? -10.729 -7.571 7.129 1.00 90.56 82 HIS A O 1
ATOM 643 N N . ASP A 1 83 ? -8.803 -8.706 7.296 1.00 91.06 83 ASP A N 1
ATOM 644 C CA . ASP A 1 83 ? -9.320 -10.037 6.916 1.00 91.06 83 ASP A CA 1
ATOM 645 C C . ASP A 1 83 ? -10.125 -10.749 8.018 1.00 91.06 83 ASP A C 1
ATOM 647 O O . ASP A 1 83 ? -10.713 -11.814 7.797 1.00 91.06 83 ASP A O 1
ATOM 651 N N . LYS A 1 84 ? -10.170 -10.181 9.226 1.00 88.38 84 LYS A N 1
ATOM 652 C CA . LYS A 1 84 ? -10.871 -10.737 10.384 1.00 88.38 84 LYS A CA 1
ATOM 653 C C . LYS A 1 84 ? -12.035 -9.839 10.757 1.00 88.38 84 LYS A C 1
ATOM 655 O O . LYS A 1 84 ? -11.934 -8.618 10.709 1.00 88.38 84 LYS A O 1
ATOM 660 N N . ARG A 1 85 ? -13.132 -10.463 11.193 1.00 81.38 85 ARG A N 1
ATOM 661 C CA . ARG A 1 85 ? -14.216 -9.736 11.855 1.00 81.38 85 ARG A CA 1
ATOM 662 C C . ARG A 1 85 ? -13.801 -9.438 13.296 1.00 81.38 85 ARG A C 1
ATOM 664 O O . ARG A 1 85 ? -13.476 -10.387 14.017 1.00 81.38 85 ARG A O 1
ATOM 671 N N . PRO A 1 86 ? -13.809 -8.172 13.742 1.00 71.25 86 PRO A N 1
ATOM 672 C CA . PRO A 1 86 ? -13.559 -7.854 15.134 1.00 71.25 86 PRO A CA 1
ATOM 673 C C . PRO A 1 86 ? -14.660 -8.482 15.988 1.00 71.25 86 PRO A C 1
ATOM 675 O O . PRO A 1 86 ? -15.838 -8.492 15.618 1.00 71.25 86 PRO A O 1
ATOM 678 N N . LYS A 1 87 ? -14.278 -9.030 17.143 1.00 73.31 87 LYS A N 1
ATOM 679 C CA . LYS A 1 87 ? -15.259 -9.478 18.134 1.00 73.31 87 LYS A CA 1
ATOM 680 C C . LYS A 1 87 ? -16.010 -8.243 18.622 1.00 73.31 87 LYS A C 1
ATOM 682 O O . LYS A 1 87 ? -15.378 -7.246 18.965 1.00 73.31 87 LYS A O 1
ATOM 687 N N . LYS A 1 88 ? -17.344 -8.306 18.644 1.00 65.81 88 LYS A N 1
ATOM 688 C CA . LYS A 1 88 ? -18.190 -7.230 19.170 1.00 65.81 88 LYS A CA 1
ATOM 689 C C . LYS A 1 88 ? -17.740 -6.9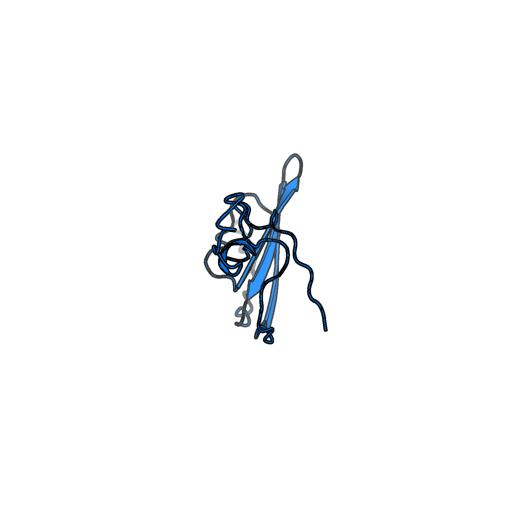20 20.599 1.00 65.81 88 LYS A C 1
ATOM 691 O O . LYS A 1 88 ? -17.909 -7.751 21.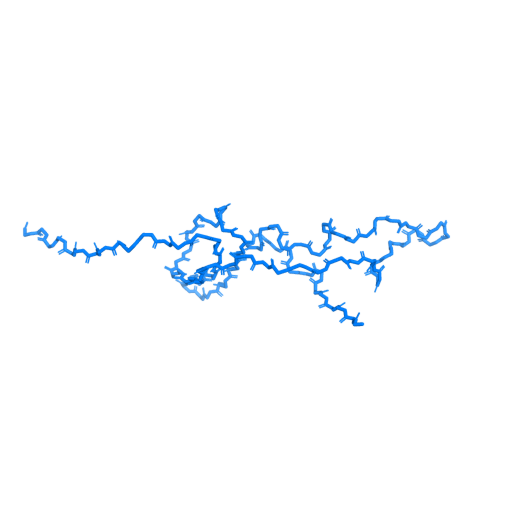485 1.00 65.81 88 LYS A O 1
ATOM 696 N N . GLN A 1 89 ? -17.147 -5.750 20.810 1.00 60.38 89 GLN A N 1
ATOM 697 C CA . GLN A 1 89 ? -16.875 -5.239 22.147 1.00 60.38 89 GLN A CA 1
ATOM 698 C C . GLN A 1 89 ? -18.077 -4.395 22.559 1.00 60.38 89 GLN A C 1
ATOM 700 O O . GLN A 1 89 ? -18.388 -3.385 21.932 1.00 60.38 89 GLN A O 1
ATOM 705 N N . SER A 1 90 ? -18.805 -4.845 23.575 1.00 48.31 90 SER A N 1
ATOM 706 C CA . SER A 1 90 ? -19.828 -4.038 24.230 1.00 48.31 90 SER A CA 1
ATOM 707 C C . SER A 1 90 ? -19.133 -3.028 25.135 1.00 48.31 90 SER A C 1
ATOM 709 O O . SER A 1 90 ? -18.562 -3.401 26.159 1.00 48.31 90 SER A O 1
ATOM 711 N N . PHE A 1 91 ? -19.170 -1.753 24.758 1.00 45.06 91 PHE A N 1
ATOM 712 C CA . PHE A 1 91 ? -18.727 -0.672 25.628 1.00 45.06 91 PHE A CA 1
ATOM 713 C C . PHE A 1 91 ? -19.836 -0.390 26.649 1.00 45.06 91 PHE A C 1
ATOM 715 O O . PHE A 1 91 ? -20.725 0.424 26.414 1.00 45.06 91 PHE A O 1
ATOM 722 N N . CYS A 1 92 ? -19.834 -1.108 27.772 1.00 39.56 92 CYS A N 1
ATOM 723 C CA . CYS A 1 92 ? -20.607 -0.687 28.935 1.00 39.56 92 CYS A CA 1
ATOM 724 C C . CYS A 1 92 ? -19.804 0.409 29.633 1.00 39.56 92 CYS A C 1
ATOM 726 O O . CYS A 1 92 ? -18.749 0.144 30.205 1.00 39.56 92 CYS A O 1
ATOM 728 N N . ARG A 1 93 ? -20.292 1.650 29.556 1.00 38.41 93 ARG A N 1
ATOM 729 C CA . ARG A 1 93 ? -19.791 2.764 30.361 1.00 38.41 93 ARG A CA 1
ATOM 730 C C . ARG A 1 93 ? -20.007 2.393 31.830 1.00 38.41 93 ARG A C 1
ATOM 732 O O . ARG A 1 93 ? -21.117 2.506 32.334 1.00 38.41 93 ARG A O 1
ATOM 739 N N . THR A 1 94 ? -18.974 1.909 32.513 1.00 45.78 94 THR A N 1
ATOM 740 C CA . THR A 1 94 ? -18.983 1.878 33.977 1.00 45.78 94 THR A CA 1
ATOM 741 C C . THR A 1 94 ? -18.830 3.312 34.449 1.00 45.78 94 THR A C 1
ATOM 743 O O . THR A 1 94 ? -17.718 3.832 34.529 1.00 45.78 94 THR A O 1
ATOM 746 N N . GLU A 1 95 ? -19.959 3.967 34.699 1.00 43.12 95 GLU A N 1
ATOM 747 C CA . GLU A 1 95 ? -19.996 5.155 35.540 1.00 43.12 95 GLU A CA 1
ATOM 748 C C . GLU A 1 95 ? -19.555 4.714 36.936 1.00 43.12 95 GLU A C 1
ATOM 750 O O . GLU A 1 95 ? -20.257 3.970 37.620 1.00 43.12 95 GLU A O 1
ATOM 755 N N . LYS A 1 96 ? -18.331 5.077 37.323 1.00 42.84 96 LYS A N 1
ATOM 756 C CA . LYS A 1 96 ? -17.931 5.009 38.724 1.00 42.84 96 LYS A CA 1
ATOM 757 C C . LYS A 1 96 ? -18.403 6.303 39.383 1.00 42.84 96 LYS A C 1
ATOM 759 O O . LYS A 1 96 ? -17.961 7.379 38.982 1.00 42.84 96 LYS A O 1
ATOM 764 N N . SER A 1 97 ? -19.355 6.133 40.301 1.00 41.06 97 SER A N 1
ATOM 765 C CA . SER A 1 97 ? -19.753 7.089 41.340 1.00 41.06 97 SER A CA 1
ATOM 766 C C . SER A 1 97 ? -18.591 7.434 42.263 1.00 41.06 97 SER A C 1
ATOM 768 O O . SER A 1 97 ? -17.637 6.626 42.345 1.00 41.06 97 SER A O 1
#

Organism: Vibrio parahaemolyticus (NCBI:txid670)

Sequence (97 aa):
QELFMSMHWAGRYGGESSVNAIVNSAKDPISGQPAFKSSYVEVQDAAVKTYGMFIGTQFDSSKFLYSAFQAESNLGIWRFAHDKRPKKQSFCRTEKS

Radius of gyration: 19.07 Å; chains: 1; bounding box: 42×32×63 Å

pLDDT: mean 77.49, std 13.27, range [38.41, 91.88]

Foldseek 3Di:
DDDDDDQPCPDPWWPPVHPVVQADQDADPPPRHGPRPDDDDDDDDDLWDDKDKDKADDDDQVQFPGWDWDDDPHIIIIITTHNDDDDDDDPDPPPDD

Secondary structure (DSSP, 8-state):
------GGG-STTSTT--GGGTS---B-TTT--B-TT------------EEEEEESS----TTSSEEEEEEETTEEEEEEEESSPPP----------

InterPro domains:
  IPR009010 Aspartate decarboxylase-like domain superfamily [SSF50692] (3-55)